Protein AF-D4X451-F1 (afdb_monomer_lite)

Sequence (105 aa):
MHAVELLGVRLLLLFSALPALALLLALALTDGLVARYVRRECGGHESATRHTRAKRLLNRGIVPMVAVVWLIVPAPMSLSMFFLPVAAGGAVLVWIMAKYFKKYL

Secondary structure (DSSP, 8-state):
-HHHHHHHHHHHHHHHHHHHHHHHHHHHHHHHHHHHHHHHHTT----HHHHHHHHHHIIIIIHHHIIIIIHH--S---HHHHHHHHHHHHHHHHHHHHHT--S--

pLDDT: mean 83.63, std 7.65, range [50.44, 94.62]

Foldseek 3Di:
DVLVVLLVVLVVLVVVCVVVLVVLLVVLLVLLLVLQVVCVVVVHDADPVQLVVLVCCLVVPLVVCCVCVSRPDPDPDDSCVVVVVSSVSSSPSSSSNNNRPPDDD

Organism: NCBI:txid742159

Radius of gyration: 16.86 Å; chains: 1; bounding box: 36×22×51 Å

Structure (mmCIF, N/CA/C/O backbone):
data_AF-D4X451-F1
#
_entry.id   AF-D4X451-F1
#
loop_
_atom_site.group_PDB
_atom_site.id
_atom_site.type_symbol
_atom_site.label_atom_id
_atom_site.label_alt_id
_atom_site.label_comp_id
_atom_site.label_asym_id
_atom_site.label_entity_id
_atom_site.label_seq_id
_atom_site.pdbx_PDB_ins_code
_atom_site.Cartn_x
_atom_site.Cartn_y
_atom_site.Cartn_z
_atom_site.occupancy
_atom_site.B_iso_or_equiv
_atom_site.auth_seq_id
_atom_site.auth_comp_id
_atom_site.auth_asym_id
_atom_site.auth_atom_id
_atom_site.pdbx_PDB_model_num
ATOM 1 N N . MET A 1 1 ? 20.161 4.599 -23.684 1.00 60.97 1 MET A N 1
ATOM 2 C CA . MET A 1 1 ? 18.901 5.349 -23.471 1.00 60.97 1 MET A CA 1
ATOM 3 C C . MET A 1 1 ? 17.768 4.489 -22.892 1.00 60.97 1 MET A C 1
ATOM 5 O O . MET A 1 1 ? 16.890 5.042 -22.253 1.00 60.97 1 MET A O 1
ATOM 9 N N . HIS A 1 2 ? 17.844 3.154 -22.944 1.00 76.75 2 HIS A N 1
ATOM 10 C CA . HIS A 1 2 ? 16.759 2.264 -22.492 1.00 76.75 2 HIS A CA 1
ATOM 11 C C . HIS A 1 2 ? 16.486 2.197 -20.977 1.00 76.75 2 HIS A C 1
ATOM 13 O O . HIS A 1 2 ? 15.357 1.943 -20.568 1.00 76.75 2 HIS A O 1
ATOM 19 N N . ALA A 1 3 ? 17.485 2.435 -20.118 1.00 77.50 3 ALA A N 1
ATOM 20 C CA . ALA A 1 3 ? 17.290 2.346 -18.665 1.00 77.50 3 ALA A CA 1
ATOM 21 C C . ALA A 1 3 ? 16.372 3.455 -18.112 1.00 77.50 3 ALA A C 1
ATOM 23 O O . ALA A 1 3 ? 15.567 3.210 -17.216 1.00 77.50 3 ALA A O 1
ATOM 24 N N . VAL A 1 4 ? 16.473 4.666 -18.671 1.00 83.44 4 VAL A N 1
ATOM 25 C CA . VAL A 1 4 ? 15.653 5.820 -18.267 1.00 83.44 4 VAL A CA 1
ATOM 26 C C . VAL A 1 4 ? 14.205 5.637 -18.725 1.00 83.44 4 VAL A C 1
ATOM 28 O O . VAL A 1 4 ? 13.282 5.895 -17.957 1.00 83.44 4 VAL A O 1
ATOM 31 N N . GLU A 1 5 ? 14.004 5.120 -19.939 1.00 84.88 5 GLU A N 1
ATOM 32 C CA . GLU A 1 5 ? 12.678 4.800 -20.480 1.00 84.88 5 GLU A CA 1
ATOM 33 C C . GLU A 1 5 ? 11.971 3.731 -19.634 1.00 84.88 5 GLU A C 1
ATOM 35 O O . GLU A 1 5 ? 10.814 3.904 -19.248 1.00 84.88 5 GLU A O 1
ATOM 40 N N . LEU A 1 6 ? 12.687 2.666 -19.256 1.00 83.50 6 LEU A N 1
ATOM 41 C CA . LEU A 1 6 ? 12.152 1.603 -18.402 1.00 83.50 6 LEU A CA 1
ATOM 42 C C . LEU A 1 6 ? 11.743 2.124 -17.015 1.00 83.50 6 LEU A C 1
ATOM 44 O O . LEU A 1 6 ? 10.679 1.765 -16.504 1.00 83.50 6 LEU A O 1
ATOM 48 N N . LEU A 1 7 ? 12.567 2.986 -16.410 1.00 84.38 7 LEU A N 1
ATOM 49 C CA . LEU A 1 7 ? 12.246 3.641 -15.1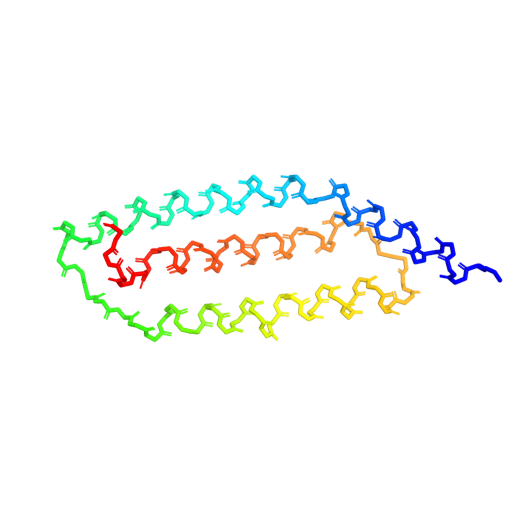39 1.00 84.38 7 LEU A CA 1
ATOM 50 C C . LEU A 1 7 ? 11.002 4.530 -15.255 1.00 84.38 7 LEU A C 1
ATOM 52 O O . LEU A 1 7 ? 10.129 4.464 -14.389 1.00 84.38 7 LEU A O 1
ATOM 56 N N . GLY A 1 8 ? 10.885 5.308 -16.334 1.00 86.38 8 GLY A N 1
ATOM 57 C CA . GLY A 1 8 ? 9.716 6.150 -16.600 1.00 86.38 8 GLY A CA 1
ATOM 58 C C . GLY A 1 8 ? 8.419 5.341 -16.684 1.00 86.38 8 GLY A C 1
ATOM 59 O O . GLY A 1 8 ? 7.436 5.672 -16.020 1.00 86.38 8 GLY A O 1
ATOM 60 N N . VAL A 1 9 ? 8.435 4.223 -17.416 1.00 87.62 9 VAL A N 1
ATOM 61 C CA . VAL A 1 9 ? 7.280 3.316 -17.521 1.00 87.62 9 VAL A CA 1
ATOM 62 C C . VAL A 1 9 ? 6.921 2.709 -16.162 1.00 87.62 9 VAL A C 1
ATOM 64 O O . VAL A 1 9 ? 5.750 2.680 -15.787 1.00 87.62 9 VAL A O 1
ATOM 67 N N . ARG A 1 10 ? 7.909 2.268 -15.374 1.00 86.00 10 ARG A N 1
ATOM 68 C CA . ARG A 1 10 ? 7.665 1.698 -14.036 1.00 86.00 10 ARG A CA 1
ATOM 69 C C . ARG A 1 10 ? 7.081 2.704 -13.051 1.00 86.00 10 ARG A C 1
ATOM 71 O O . ARG A 1 10 ? 6.255 2.311 -12.225 1.00 86.00 10 ARG A O 1
ATOM 78 N N . LEU A 1 11 ? 7.478 3.973 -13.144 1.00 86.56 11 LEU A N 1
ATOM 79 C CA . LEU A 1 11 ? 6.891 5.058 -12.360 1.00 86.56 11 LEU A CA 1
ATOM 80 C C . LEU A 1 11 ? 5.437 5.307 -12.766 1.00 86.56 11 LEU A C 1
ATOM 82 O O . LEU A 1 11 ? 4.574 5.331 -11.894 1.00 86.56 11 LEU A O 1
ATOM 86 N N . LEU A 1 12 ? 5.146 5.414 -14.065 1.00 89.62 12 LEU A N 1
ATOM 87 C CA . LEU A 1 12 ? 3.779 5.581 -14.578 1.00 89.62 12 LEU A CA 1
ATOM 88 C C . LEU A 1 12 ? 2.851 4.441 -14.135 1.00 89.62 12 LEU A C 1
ATOM 90 O O . LEU A 1 12 ? 1.739 4.689 -13.672 1.00 89.62 12 LEU A O 1
ATOM 94 N N . LEU A 1 13 ? 3.329 3.196 -14.203 1.00 88.56 13 LEU A N 1
ATOM 95 C CA . LEU A 1 13 ? 2.595 2.025 -13.720 1.00 88.56 13 LEU A CA 1
ATOM 96 C C . LEU A 1 13 ? 2.316 2.106 -12.214 1.00 88.56 13 LEU A C 1
ATOM 98 O O . LEU A 1 13 ? 1.201 1.824 -11.778 1.00 88.56 13 LEU A O 1
ATOM 102 N N . LEU A 1 14 ? 3.289 2.546 -11.415 1.00 86.88 14 LEU A N 1
ATOM 103 C CA . LEU A 1 14 ? 3.099 2.731 -9.978 1.00 86.88 14 LEU A CA 1
ATOM 104 C C . LEU A 1 14 ? 2.077 3.841 -9.689 1.00 86.88 14 LEU A C 1
ATOM 106 O O . LEU A 1 14 ? 1.185 3.641 -8.867 1.00 86.88 14 LEU A O 1
ATOM 110 N 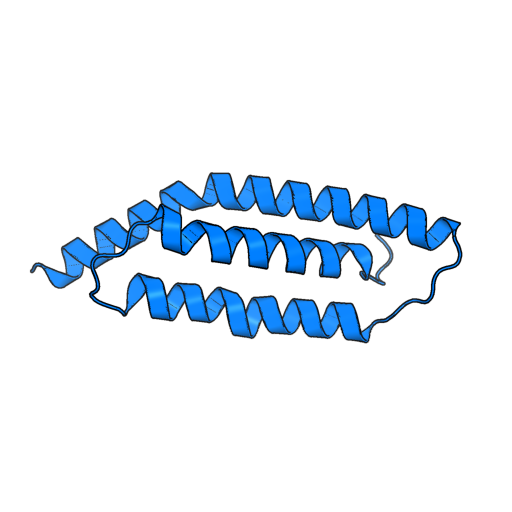N . PHE A 1 15 ? 2.141 4.960 -10.418 1.00 89.06 15 PHE A N 1
ATOM 111 C CA . PHE A 1 15 ? 1.152 6.040 -10.343 1.00 89.06 15 PHE A CA 1
ATOM 112 C C . PHE A 1 15 ? -0.258 5.565 -10.700 1.00 89.06 15 PHE A C 1
ATOM 114 O O . PHE A 1 15 ? -1.210 5.919 -10.008 1.00 89.06 15 PHE A O 1
ATOM 121 N N . SER A 1 16 ? -0.396 4.714 -11.718 1.00 89.12 16 SER A N 1
ATOM 122 C CA . SER A 1 16 ? -1.692 4.141 -12.102 1.00 89.12 16 SER A CA 1
ATOM 123 C C . SER A 1 16 ? -2.311 3.262 -11.006 1.00 89.12 16 SER A C 1
ATOM 125 O O . SER A 1 16 ? -3.532 3.166 -10.904 1.00 89.12 16 SER A O 1
ATOM 127 N N . ALA A 1 17 ? -1.481 2.665 -10.142 1.00 87.69 17 ALA A N 1
ATOM 128 C CA . ALA A 1 17 ? -1.914 1.797 -9.052 1.00 87.69 17 ALA A CA 1
ATOM 129 C C . ALA A 1 17 ? -2.221 2.558 -7.743 1.00 87.69 17 ALA A C 1
ATOM 131 O O . ALA A 1 17 ? -2.893 2.022 -6.858 1.00 87.69 17 ALA A O 1
ATOM 132 N N . LEU A 1 18 ? -1.779 3.816 -7.616 1.00 88.69 18 LEU A N 1
ATOM 133 C CA . LEU A 1 18 ? -2.061 4.672 -6.457 1.00 88.69 18 LEU A CA 1
ATOM 134 C C . LEU A 1 18 ? -3.554 4.829 -6.126 1.00 88.69 18 LEU A C 1
ATOM 136 O O . LEU A 1 18 ? -3.878 4.694 -4.947 1.00 88.69 18 LEU A O 1
ATOM 140 N N . PRO A 1 19 ? -4.477 5.093 -7.076 1.00 91.62 19 PRO A N 1
ATOM 141 C CA . PRO A 1 19 ? -5.894 5.235 -6.739 1.00 91.62 19 PRO A CA 1
ATOM 142 C C . PRO A 1 19 ? -6.483 3.949 -6.146 1.00 91.62 19 PRO A C 1
ATOM 144 O O . PRO A 1 19 ? -7.195 4.002 -5.144 1.00 91.62 19 PRO A O 1
ATOM 147 N N . ALA A 1 20 ? -6.131 2.785 -6.701 1.00 90.19 20 ALA A N 1
ATOM 148 C CA . ALA A 1 20 ? -6.563 1.495 -6.166 1.00 90.19 20 ALA A CA 1
ATOM 149 C C . ALA A 1 20 ? -5.997 1.245 -4.758 1.00 90.19 20 ALA A C 1
ATOM 151 O O . ALA A 1 20 ? -6.713 0.785 -3.867 1.00 90.19 20 ALA A O 1
ATOM 152 N N . LEU A 1 21 ? -4.728 1.602 -4.533 1.00 89.25 21 LEU A N 1
ATOM 153 C CA . LEU A 1 21 ? -4.102 1.514 -3.217 1.00 89.25 21 LEU A CA 1
ATOM 154 C C . LEU A 1 21 ? -4.805 2.432 -2.213 1.00 89.25 21 LEU A C 1
ATOM 156 O O . LEU A 1 21 ? -5.121 2.000 -1.110 1.00 89.25 21 LEU A O 1
ATOM 160 N N . ALA A 1 22 ? -5.085 3.679 -2.593 1.00 90.94 22 ALA A N 1
ATOM 161 C CA . ALA A 1 22 ? -5.747 4.653 -1.735 1.00 90.94 22 ALA A CA 1
ATOM 162 C C . ALA A 1 22 ? -7.133 4.169 -1.286 1.00 90.94 22 ALA A C 1
ATOM 164 O O . ALA A 1 22 ? -7.444 4.244 -0.099 1.00 90.94 22 ALA A O 1
ATOM 165 N N . LEU A 1 23 ? -7.925 3.606 -2.204 1.00 93.75 23 LEU A N 1
ATOM 166 C CA . LEU A 1 23 ? -9.225 3.012 -1.886 1.00 93.75 23 LEU A CA 1
ATOM 167 C C . LEU A 1 23 ? -9.104 1.847 -0.896 1.00 93.75 23 LEU A C 1
ATOM 169 O O . LEU A 1 23 ? -9.829 1.808 0.096 1.00 93.75 23 LEU A O 1
ATOM 173 N N . LEU A 1 24 ? -8.161 0.927 -1.122 1.00 93.50 24 LEU A N 1
ATOM 174 C CA . LEU A 1 24 ? -7.926 -0.203 -0.217 1.00 93.50 24 LEU A CA 1
ATOM 175 C C . LEU A 1 24 ? -7.479 0.249 1.177 1.00 93.50 24 LEU A C 1
ATOM 177 O O . LEU A 1 24 ? -7.952 -0.284 2.180 1.00 93.50 24 LEU A O 1
ATOM 181 N N . LEU A 1 25 ? -6.589 1.239 1.257 1.00 91.81 25 LEU A N 1
ATOM 182 C CA . LEU A 1 25 ? -6.135 1.784 2.534 1.00 91.81 25 LEU A CA 1
ATOM 183 C C . LEU A 1 25 ? -7.253 2.538 3.260 1.00 91.81 25 LEU A C 1
ATOM 185 O O . LEU A 1 25 ? -7.355 2.420 4.479 1.00 91.81 25 LEU A O 1
ATOM 189 N N . ALA A 1 26 ? -8.103 3.271 2.536 1.00 92.31 26 ALA A N 1
ATOM 190 C CA . ALA A 1 26 ? -9.269 3.938 3.108 1.00 92.31 26 ALA A CA 1
ATOM 191 C C . ALA A 1 26 ? -10.266 2.923 3.682 1.00 92.31 26 ALA A C 1
ATOM 193 O O . ALA A 1 26 ? -10.712 3.091 4.813 1.00 92.31 26 ALA A O 1
ATOM 194 N N . LEU A 1 27 ? -10.546 1.839 2.953 1.00 94.62 27 LEU A N 1
ATOM 195 C CA . LEU A 1 27 ? -11.397 0.746 3.426 1.00 94.62 27 LEU A CA 1
ATOM 196 C C . LEU A 1 27 ? -10.817 0.066 4.675 1.00 94.62 27 LEU A C 1
ATOM 198 O O . LEU A 1 27 ? -11.517 -0.153 5.658 1.00 94.62 27 LEU A O 1
ATOM 202 N N . ALA A 1 28 ? -9.520 -0.243 4.663 1.00 92.62 28 ALA A N 1
ATOM 203 C CA . ALA A 1 28 ? -8.852 -0.846 5.813 1.00 92.62 28 ALA A CA 1
ATOM 204 C C . ALA A 1 28 ? -8.834 0.084 7.035 1.00 92.62 28 ALA A C 1
ATOM 206 O O . ALA A 1 28 ? -8.920 -0.373 8.178 1.00 92.62 28 ALA A O 1
ATOM 207 N N . LEU A 1 29 ? -8.723 1.393 6.800 1.00 91.56 29 LEU A N 1
ATOM 208 C CA . LEU A 1 29 ? -8.788 2.411 7.837 1.00 91.56 29 LEU A CA 1
ATOM 209 C C . LEU A 1 29 ? -10.190 2.478 8.450 1.00 91.56 29 LEU A C 1
ATOM 211 O O . LEU A 1 29 ? -10.300 2.426 9.673 1.00 91.56 29 LEU A O 1
ATOM 215 N N . THR A 1 30 ? -11.245 2.574 7.635 1.00 92.31 30 THR A N 1
ATOM 216 C CA . THR A 1 30 ? -12.627 2.651 8.131 1.00 92.31 30 THR A CA 1
ATOM 217 C C . THR A 1 30 ? -13.012 1.391 8.895 1.00 92.31 30 THR A C 1
ATOM 219 O O . THR A 1 30 ? -13.487 1.495 10.025 1.00 92.31 30 THR A O 1
ATOM 222 N N . ASP A 1 31 ? -12.714 0.208 8.358 1.00 92.62 31 ASP A N 1
ATOM 223 C CA . ASP A 1 31 ? -12.971 -1.062 9.043 1.00 92.62 31 ASP A CA 1
ATOM 224 C C . ASP A 1 31 ? -12.164 -1.187 10.348 1.00 92.62 31 ASP A C 1
ATOM 226 O O . ASP A 1 31 ? -12.682 -1.575 11.397 1.00 92.62 31 ASP A O 1
ATOM 230 N N . GLY A 1 32 ? -10.901 -0.757 10.341 1.00 91.00 32 GLY A N 1
ATOM 231 C CA . GLY A 1 32 ? -10.071 -0.748 11.543 1.00 91.00 32 GLY A CA 1
ATOM 232 C C . GLY A 1 32 ? -10.591 0.206 12.627 1.00 91.00 32 GLY A C 1
ATOM 233 O O . GLY A 1 32 ? -10.491 -0.102 13.819 1.00 91.00 32 GLY A O 1
ATOM 234 N N . LEU A 1 33 ? -11.190 1.338 12.240 1.00 88.88 33 LEU A N 1
ATOM 235 C CA . LEU A 1 33 ? -11.865 2.261 13.159 1.00 88.88 33 LEU A CA 1
ATOM 236 C C . LEU A 1 33 ? -13.157 1.661 13.731 1.00 88.88 33 LEU A C 1
ATOM 238 O O . LEU A 1 33 ? -13.407 1.809 14.928 1.00 88.88 33 LEU A O 1
ATOM 242 N N . VAL A 1 34 ? -13.938 0.929 12.933 1.00 90.56 34 VAL A N 1
ATOM 243 C CA . VAL A 1 34 ? -15.115 0.189 13.423 1.00 90.56 34 VAL A CA 1
ATOM 244 C C . VAL A 1 34 ? -14.687 -0.893 14.418 1.00 90.56 34 VAL A C 1
ATOM 246 O O . VAL A 1 34 ? -15.212 -0.965 15.529 1.00 90.56 34 VAL A O 1
ATOM 249 N N . ALA A 1 35 ? -13.652 -1.674 14.096 1.00 88.88 35 ALA A N 1
ATOM 250 C CA . ALA A 1 35 ? -13.104 -2.687 14.999 1.00 88.88 35 ALA A CA 1
ATOM 251 C C . ALA A 1 35 ? -12.558 -2.081 16.307 1.00 88.88 35 ALA A C 1
ATOM 253 O O . ALA A 1 35 ? -12.599 -2.718 17.365 1.00 88.88 35 ALA A O 1
ATOM 254 N N . ARG A 1 36 ? -12.043 -0.845 16.256 1.00 86.94 36 ARG A N 1
ATOM 255 C CA . ARG A 1 36 ? -11.649 -0.074 17.442 1.00 86.94 36 ARG A CA 1
ATOM 256 C C . ARG A 1 36 ? -12.859 0.296 18.294 1.00 86.94 36 ARG A C 1
ATOM 258 O O . ARG A 1 36 ? -12.763 0.166 19.513 1.00 86.94 36 ARG A O 1
ATOM 265 N N . TYR A 1 37 ? -13.944 0.763 17.675 1.00 87.94 37 TYR A N 1
ATOM 266 C CA . TYR A 1 37 ? -15.178 1.127 18.370 1.00 87.94 37 TYR A CA 1
ATOM 267 C C . TYR A 1 37 ? -15.741 -0.076 19.132 1.00 87.94 37 TYR A C 1
ATOM 269 O O . TYR A 1 37 ? -15.840 -0.026 20.353 1.00 87.94 37 TYR A O 1
ATOM 277 N N . VAL A 1 38 ? -15.918 -1.215 18.455 1.00 88.19 38 VAL A N 1
ATOM 278 C CA . VAL A 1 38 ? -16.372 -2.470 19.084 1.00 88.19 38 VAL A CA 1
ATOM 279 C C . VAL A 1 38 ? -15.468 -2.883 20.252 1.00 88.19 38 VAL A C 1
ATOM 281 O O . VAL A 1 38 ? -15.946 -3.232 21.326 1.00 88.19 38 VAL A O 1
ATOM 284 N N . ARG A 1 39 ? -14.139 -2.799 20.093 1.00 85.50 39 ARG A N 1
ATOM 285 C CA . ARG A 1 39 ? -13.191 -3.138 21.170 1.00 85.50 39 ARG A CA 1
ATOM 286 C C . ARG A 1 39 ? -13.354 -2.247 22.406 1.00 85.50 39 ARG A C 1
ATOM 288 O O . ARG A 1 39 ? -13.139 -2.738 23.514 1.00 85.50 39 ARG A O 1
ATOM 295 N N . ARG A 1 40 ? -13.642 -0.954 22.213 1.00 82.62 40 ARG A N 1
ATOM 296 C CA . ARG A 1 40 ? -13.852 0.001 23.311 1.00 82.62 40 ARG A CA 1
ATOM 297 C C . ARG A 1 40 ? -15.097 -0.362 24.108 1.00 82.62 40 ARG A C 1
ATOM 299 O O . ARG A 1 40 ? -14.994 -0.458 25.324 1.00 82.62 40 ARG A O 1
ATOM 306 N N . GLU A 1 41 ? -16.197 -0.655 23.419 1.00 87.06 41 GLU A N 1
ATOM 307 C CA . GLU A 1 41 ? -17.451 -1.080 24.053 1.00 87.06 41 GLU A CA 1
ATOM 308 C C . GLU A 1 41 ? -17.294 -2.416 24.802 1.00 87.06 41 GLU A C 1
ATOM 310 O O . GLU A 1 41 ? -17.811 -2.586 25.901 1.00 87.06 41 GLU A O 1
ATOM 315 N N . CYS A 1 42 ? -16.502 -3.355 24.273 1.00 85.62 42 CYS A N 1
ATOM 316 C CA . CYS A 1 42 ? -16.242 -4.642 24.930 1.00 85.62 42 CYS A CA 1
ATOM 317 C C . CYS A 1 42 ? -15.188 -4.596 26.058 1.00 85.62 42 CYS A C 1
ATOM 319 O O . CYS A 1 42 ? -14.806 -5.652 26.562 1.00 85.62 42 CYS A O 1
ATOM 321 N N . GLY A 1 43 ? -14.641 -3.429 26.423 1.00 79.25 43 GLY A N 1
ATOM 322 C CA . GLY A 1 43 ? -13.623 -3.318 27.480 1.00 79.25 43 GLY A CA 1
ATOM 323 C C . GLY A 1 43 ? -12.286 -4.011 27.162 1.00 79.25 43 GLY A C 1
ATOM 324 O O . GLY A 1 43 ? -11.549 -4.410 28.062 1.00 79.25 43 GLY A O 1
ATOM 325 N N . GLY A 1 44 ? -11.951 -4.197 25.880 1.00 75.81 44 GLY A N 1
ATOM 326 C CA . GLY A 1 44 ? -10.766 -4.956 25.473 1.00 75.81 44 GLY A CA 1
ATOM 327 C C . GLY A 1 44 ? -9.433 -4.277 25.829 1.00 75.81 44 GLY A C 1
ATOM 328 O O . GLY A 1 44 ? -9.284 -3.062 25.710 1.00 75.81 44 GLY A O 1
ATOM 329 N N . HIS A 1 45 ? -8.406 -5.069 26.156 1.00 70.12 45 HIS A N 1
ATOM 330 C CA . HIS A 1 45 ? -7.063 -4.574 26.494 1.00 70.12 45 HIS A CA 1
ATOM 331 C C . HIS A 1 45 ? -6.412 -3.740 25.381 1.00 70.12 45 HIS A C 1
ATOM 333 O O . HIS A 1 45 ? -6.394 -4.126 24.205 1.00 70.12 45 HIS A O 1
ATOM 339 N N . GLU A 1 46 ? -5.808 -2.610 25.755 1.00 72.00 46 GLU A N 1
ATOM 340 C CA . GLU A 1 46 ? -5.105 -1.744 24.812 1.00 72.00 46 GLU A CA 1
ATOM 341 C C . GLU A 1 46 ? -3.618 -2.096 24.698 1.00 72.00 46 GLU A C 1
ATOM 343 O O . GLU A 1 46 ? -2.830 -1.849 25.611 1.00 72.00 46 GLU A O 1
ATOM 348 N N . SER A 1 47 ? -3.188 -2.591 23.537 1.00 70.50 47 SER A N 1
ATOM 349 C CA . SER A 1 47 ? -1.773 -2.877 23.288 1.00 70.50 47 SER A CA 1
ATOM 350 C C . SER A 1 47 ? -1.124 -1.799 22.419 1.00 70.50 47 SER A C 1
ATOM 352 O O . SER A 1 47 ? -1.287 -1.780 21.199 1.00 70.50 47 SER A O 1
ATOM 354 N N . ALA A 1 48 ? -0.334 -0.917 23.040 1.00 72.88 48 ALA A N 1
ATOM 355 C CA . ALA A 1 48 ? 0.447 0.096 22.318 1.00 72.88 48 ALA A CA 1
ATOM 356 C C . ALA A 1 48 ? 1.563 -0.524 21.451 1.00 72.88 48 ALA A C 1
ATOM 358 O O . ALA A 1 48 ? 1.978 0.052 20.445 1.00 72.88 48 ALA A O 1
ATOM 359 N N . THR A 1 49 ? 2.039 -1.722 21.808 1.00 77.75 49 THR A N 1
ATOM 360 C CA . THR A 1 49 ? 3.128 -2.402 21.096 1.00 77.75 49 THR A CA 1
ATOM 361 C C . THR A 1 49 ? 2.706 -2.878 19.708 1.00 77.75 49 THR A C 1
ATOM 363 O O . THR A 1 49 ? 3.516 -2.812 18.783 1.00 77.75 49 THR A O 1
ATOM 366 N N . ARG A 1 50 ? 1.441 -3.291 19.522 1.00 78.75 50 ARG A N 1
ATOM 367 C CA . ARG A 1 50 ? 0.903 -3.710 18.214 1.00 78.75 50 ARG A CA 1
ATOM 368 C C . ARG A 1 50 ? 0.859 -2.556 17.218 1.00 78.75 50 ARG A C 1
ATOM 370 O O . ARG A 1 50 ? 1.345 -2.717 16.104 1.00 78.75 50 ARG A O 1
ATOM 377 N N . HIS A 1 51 ? 0.388 -1.381 17.639 1.00 80.12 51 HIS A N 1
ATOM 378 C CA . HIS A 1 51 ? 0.404 -0.174 16.806 1.00 80.12 51 HIS A CA 1
ATOM 379 C C . HIS A 1 51 ? 1.835 0.215 16.400 1.00 80.12 51 HIS A C 1
ATOM 381 O O . HIS A 1 51 ? 2.122 0.430 15.223 1.00 80.12 51 HIS A O 1
ATOM 387 N N . THR A 1 52 ? 2.766 0.248 17.359 1.00 81.25 52 THR A N 1
ATOM 388 C CA . THR A 1 52 ? 4.162 0.620 17.084 1.00 81.25 52 THR A CA 1
ATOM 389 C C . THR A 1 52 ? 4.859 -0.385 16.165 1.00 81.25 52 THR A C 1
ATOM 391 O O . THR A 1 52 ? 5.620 0.022 15.285 1.00 81.25 52 THR A O 1
ATOM 394 N N . ARG A 1 53 ? 4.590 -1.690 16.320 1.00 83.88 53 ARG A N 1
ATOM 395 C CA . ARG A 1 53 ? 5.103 -2.727 15.411 1.00 83.88 53 ARG A CA 1
ATOM 396 C C . ARG A 1 53 ? 4.500 -2.604 14.015 1.00 83.88 53 ARG A C 1
ATOM 398 O O . ARG A 1 53 ? 5.264 -2.643 13.059 1.00 83.88 53 ARG A O 1
ATOM 405 N N . ALA A 1 54 ? 3.191 -2.390 13.893 1.00 81.19 54 ALA A N 1
ATOM 406 C CA . ALA A 1 54 ? 2.530 -2.225 12.598 1.00 81.19 54 ALA A CA 1
ATOM 407 C C . ALA A 1 54 ? 3.057 -0.996 11.840 1.00 81.19 54 ALA A C 1
ATOM 409 O O . ALA A 1 54 ? 3.478 -1.117 10.692 1.00 81.19 54 ALA A O 1
ATOM 410 N N . LYS A 1 55 ? 3.180 0.153 12.521 1.00 83.75 55 LYS A N 1
ATOM 411 C CA . LYS A 1 55 ? 3.795 1.365 11.957 1.00 83.75 55 LYS A CA 1
ATOM 412 C C . LYS A 1 55 ? 5.241 1.127 11.517 1.00 83.75 55 LYS A C 1
ATOM 414 O O . LYS A 1 55 ? 5.661 1.601 10.463 1.00 83.75 55 LYS A O 1
ATOM 419 N N . ARG A 1 56 ? 6.020 0.389 12.316 1.00 85.31 56 ARG A N 1
ATOM 420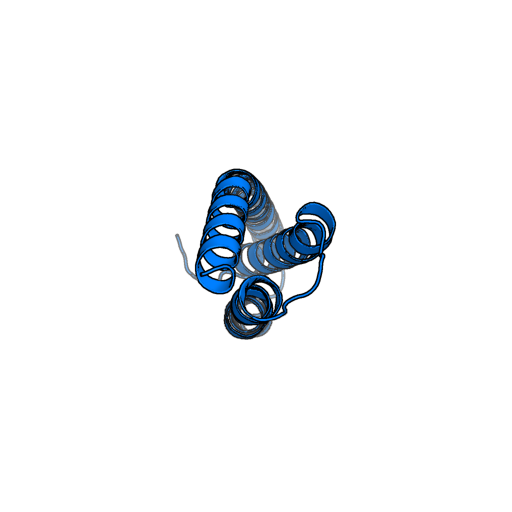 C CA . ARG A 1 56 ? 7.407 0.045 11.976 1.00 85.31 56 ARG A CA 1
ATOM 421 C C . ARG A 1 56 ? 7.474 -0.883 10.764 1.00 85.31 56 ARG A C 1
ATOM 423 O O . ARG A 1 56 ? 8.330 -0.657 9.919 1.00 85.31 56 ARG A O 1
ATOM 430 N N . LEU A 1 57 ? 6.600 -1.886 10.671 1.00 83.75 57 LEU A N 1
ATOM 431 C CA . LEU A 1 57 ? 6.568 -2.827 9.549 1.00 83.75 57 LEU A CA 1
ATOM 432 C C . LEU A 1 57 ? 6.134 -2.139 8.248 1.00 83.75 57 LEU A C 1
ATOM 434 O O . LEU A 1 57 ? 6.685 -2.427 7.192 1.00 83.75 57 LEU A O 1
ATOM 438 N N . LEU A 1 58 ? 5.208 -1.181 8.325 1.00 82.38 58 LEU A N 1
ATOM 439 C CA . LEU A 1 58 ? 4.792 -0.393 7.167 1.00 82.38 58 LEU A CA 1
ATOM 440 C C . LEU A 1 58 ? 5.956 0.470 6.658 1.00 82.38 58 LEU A C 1
ATOM 442 O O . LEU A 1 58 ? 6.346 0.362 5.497 1.00 82.38 58 LEU A O 1
ATOM 446 N N . ASN A 1 59 ? 6.574 1.251 7.551 1.00 81.12 59 ASN A N 1
ATOM 447 C CA . ASN A 1 59 ? 7.637 2.189 7.180 1.00 81.12 59 ASN A CA 1
ATOM 448 C C . ASN A 1 59 ? 8.967 1.511 6.825 1.00 81.12 59 ASN A C 1
ATOM 450 O O . ASN A 1 59 ? 9.681 2.005 5.962 1.00 81.12 59 ASN A O 1
ATOM 454 N N . ARG A 1 60 ? 9.343 0.427 7.515 1.00 81.81 60 ARG A N 1
ATOM 455 C CA . ARG A 1 60 ? 10.635 -0.258 7.319 1.00 81.81 60 ARG A CA 1
ATOM 456 C C . ARG A 1 60 ? 10.540 -1.546 6.506 1.00 81.81 60 ARG A C 1
ATOM 458 O O . ARG A 1 60 ? 11.576 -2.108 6.184 1.00 81.81 60 ARG A O 1
ATOM 465 N N . GLY A 1 61 ? 9.335 -2.026 6.214 1.00 82.62 61 GLY A N 1
ATOM 466 C CA . GLY A 1 61 ? 9.109 -3.233 5.422 1.00 82.62 61 GLY A CA 1
ATOM 467 C C . GLY A 1 61 ? 8.538 -2.886 4.057 1.00 82.62 61 GLY A C 1
ATOM 468 O O . GLY A 1 61 ? 9.256 -2.910 3.065 1.00 82.62 61 GLY A O 1
ATOM 469 N N . ILE A 1 62 ? 7.255 -2.523 4.011 1.00 81.06 62 ILE A N 1
ATOM 470 C CA . ILE A 1 62 ? 6.528 -2.380 2.740 1.00 81.06 62 ILE A CA 1
ATOM 471 C C . ILE A 1 62 ? 7.086 -1.239 1.883 1.00 81.06 62 ILE A C 1
ATOM 473 O O . ILE A 1 62 ? 7.367 -1.451 0.707 1.00 81.06 62 ILE A O 1
ATOM 477 N N . VAL A 1 63 ? 7.302 -0.053 2.460 1.00 79.38 63 VAL A N 1
ATOM 478 C CA . VAL A 1 63 ? 7.813 1.114 1.716 1.00 79.38 63 VAL A CA 1
ATOM 479 C C . VAL A 1 63 ? 9.175 0.843 1.048 1.00 79.38 63 VAL A C 1
ATOM 481 O O . VAL A 1 63 ? 9.272 1.012 -0.170 1.00 79.38 63 VAL A O 1
ATOM 484 N N . PRO A 1 64 ? 10.222 0.385 1.766 1.00 80.88 64 PRO A N 1
ATOM 485 C CA . PRO A 1 64 ? 11.502 0.084 1.132 1.00 80.88 64 PRO A CA 1
ATOM 486 C C . PRO A 1 64 ? 11.433 -1.133 0.205 1.00 80.88 64 PRO A C 1
ATOM 488 O O . PRO A 1 64 ? 12.151 -1.156 -0.788 1.00 80.88 64 PRO A O 1
ATOM 491 N N . MET A 1 65 ? 10.560 -2.114 0.462 1.00 81.31 65 MET A N 1
ATOM 492 C CA . MET A 1 65 ? 10.367 -3.243 -0.453 1.00 81.31 65 MET A CA 1
ATOM 493 C C . MET A 1 65 ? 9.817 -2.779 -1.805 1.00 81.31 65 MET A C 1
ATOM 495 O O . MET A 1 65 ? 10.328 -3.194 -2.838 1.00 81.31 65 MET A O 1
ATOM 499 N N . VAL A 1 66 ? 8.830 -1.877 -1.819 1.00 82.69 66 VAL A N 1
ATOM 500 C CA . VAL A 1 66 ? 8.322 -1.271 -3.061 1.00 82.69 66 VAL A CA 1
ATOM 501 C C . VAL A 1 66 ? 9.418 -0.478 -3.763 1.00 82.69 66 VAL A C 1
ATOM 503 O O . VAL A 1 66 ? 9.634 -0.669 -4.956 1.00 82.69 66 VAL A O 1
ATOM 506 N N . ALA A 1 67 ? 10.156 0.352 -3.024 1.00 79.38 67 ALA A N 1
ATOM 507 C CA . ALA A 1 67 ? 11.218 1.169 -3.600 1.00 79.38 67 ALA A CA 1
ATOM 508 C C . ALA A 1 67 ? 12.355 0.325 -4.202 1.00 79.38 67 ALA A C 1
ATOM 510 O O . ALA A 1 67 ? 12.798 0.595 -5.310 1.00 79.38 67 ALA A O 1
ATOM 511 N N . VAL A 1 68 ? 12.818 -0.714 -3.507 1.00 82.12 68 VAL A N 1
ATOM 512 C CA . VAL A 1 68 ? 13.949 -1.537 -3.957 1.00 82.12 68 VAL A CA 1
ATOM 513 C C . VAL A 1 68 ? 13.503 -2.549 -5.009 1.00 82.12 68 VAL A C 1
ATOM 515 O O . VAL A 1 68 ? 14.095 -2.626 -6.081 1.00 82.12 68 VAL A O 1
ATOM 518 N N . VAL A 1 69 ? 12.445 -3.316 -4.751 1.00 83.12 69 VAL A N 1
ATOM 519 C CA . VAL A 1 69 ? 12.076 -4.441 -5.621 1.00 83.12 69 VAL A CA 1
ATOM 520 C C . VAL A 1 69 ? 11.467 -3.956 -6.936 1.00 83.12 69 VAL A C 1
ATOM 522 O O . VAL A 1 69 ? 11.834 -4.465 -7.989 1.00 83.12 69 VAL A O 1
ATOM 525 N N . TRP A 1 70 ? 10.593 -2.944 -6.915 1.00 83.94 70 TRP A N 1
ATOM 526 C CA . TRP A 1 70 ? 9.938 -2.478 -8.142 1.00 83.94 70 TRP A CA 1
ATOM 527 C C . TRP A 1 70 ? 10.829 -1.571 -8.994 1.00 83.94 70 TRP A C 1
ATOM 529 O O . TRP A 1 70 ? 10.831 -1.690 -10.219 1.00 83.94 70 TRP A O 1
ATOM 539 N N . LEU A 1 71 ? 11.599 -0.660 -8.385 1.00 80.00 71 LEU A N 1
ATOM 540 C CA . LEU A 1 71 ? 12.403 0.299 -9.157 1.00 80.00 71 LEU A CA 1
ATOM 541 C C . LEU A 1 71 ? 13.776 -0.258 -9.548 1.00 80.00 71 LEU A C 1
ATOM 543 O O . LEU A 1 71 ? 14.236 0.043 -10.645 1.00 80.00 71 LEU A O 1
ATOM 547 N N . ILE A 1 72 ? 14.421 -1.064 -8.696 1.00 80.75 72 ILE A N 1
ATOM 548 C CA . ILE A 1 72 ? 15.827 -1.460 -8.897 1.00 80.75 72 ILE A CA 1
ATOM 549 C C . ILE A 1 72 ? 15.946 -2.790 -9.646 1.00 80.75 72 ILE A C 1
ATOM 551 O O . ILE A 1 72 ? 16.838 -2.933 -10.476 1.00 80.75 72 ILE A O 1
ATOM 555 N N . VAL A 1 73 ? 15.067 -3.767 -9.396 1.00 81.06 73 VAL A N 1
ATOM 556 C CA . VAL A 1 73 ? 15.225 -5.120 -9.961 1.00 81.06 73 VAL A CA 1
ATOM 557 C C . VAL A 1 73 ? 14.848 -5.133 -11.448 1.00 81.06 73 VAL A C 1
ATOM 559 O O . VAL A 1 73 ? 13.673 -4.947 -11.773 1.00 81.06 73 VAL A O 1
ATOM 562 N N . PRO A 1 74 ? 15.774 -5.408 -12.383 1.00 75.31 74 PRO A N 1
ATOM 563 C CA . PRO A 1 74 ? 15.505 -5.380 -13.820 1.00 75.31 74 PRO A CA 1
ATOM 564 C C . PRO A 1 74 ? 14.879 -6.702 -14.304 1.00 75.31 74 PRO A C 1
ATOM 566 O O . PRO A 1 74 ? 15.338 -7.303 -15.267 1.00 75.31 74 PRO A O 1
ATOM 569 N N . ALA A 1 75 ? 13.845 -7.188 -13.614 1.00 77.75 75 ALA A N 1
ATOM 570 C CA . ALA A 1 75 ? 13.123 -8.399 -13.993 1.00 77.75 75 ALA A CA 1
ATOM 571 C C . ALA A 1 75 ? 11.792 -8.065 -14.694 1.00 77.75 75 ALA A C 1
ATOM 573 O O . ALA A 1 75 ? 11.143 -7.073 -14.331 1.00 77.75 75 ALA A O 1
ATOM 574 N N . PRO A 1 76 ? 11.349 -8.889 -15.662 1.00 73.00 76 PRO A N 1
ATOM 575 C CA . PRO A 1 76 ? 9.999 -8.817 -16.207 1.00 73.00 76 PRO A CA 1
ATOM 576 C C . PRO A 1 76 ? 9.008 -9.323 -15.149 1.00 73.00 76 PRO A C 1
ATOM 578 O O . PRO A 1 76 ? 8.756 -10.517 -15.025 1.00 73.00 76 PRO A O 1
ATOM 581 N N . MET A 1 77 ? 8.481 -8.406 -14.339 1.00 78.44 77 MET A N 1
ATOM 582 C CA . MET A 1 77 ? 7.469 -8.687 -13.318 1.00 78.44 77 MET A CA 1
ATOM 583 C C . MET A 1 77 ? 6.135 -8.077 -13.744 1.00 78.44 77 MET A C 1
ATOM 585 O O . MET A 1 77 ? 6.086 -6.930 -14.190 1.00 78.44 77 MET A O 1
ATOM 589 N N . SER A 1 78 ? 5.040 -8.822 -13.590 1.00 84.06 7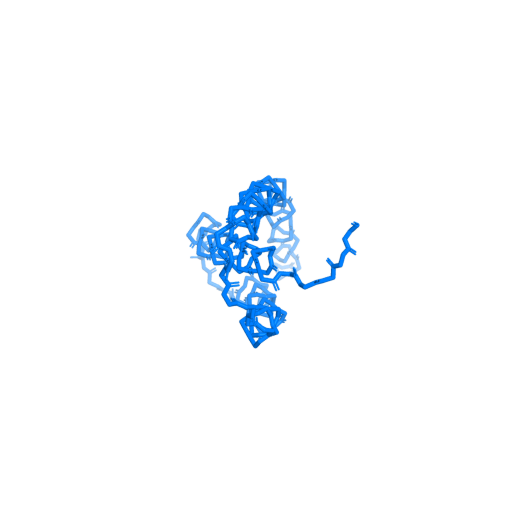8 SER A N 1
ATOM 590 C CA . SER A 1 78 ? 3.706 -8.264 -13.802 1.00 84.06 78 SER A CA 1
ATOM 591 C C . SER A 1 78 ? 3.340 -7.321 -12.653 1.00 84.06 78 SER A C 1
ATOM 593 O O . SER A 1 78 ? 3.551 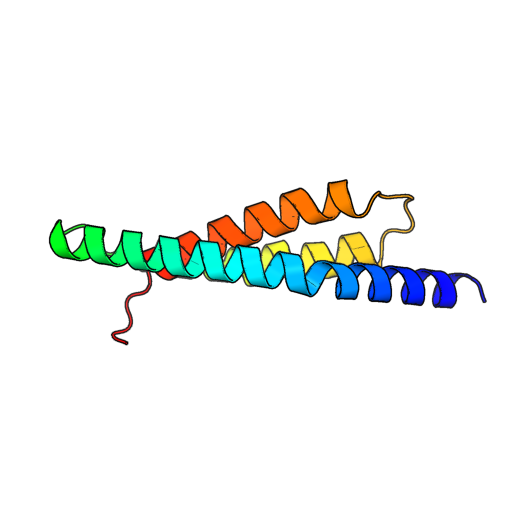-7.627 -11.476 1.00 84.06 78 SER A O 1
ATOM 595 N N . LEU A 1 79 ? 2.763 -6.163 -12.995 1.00 79.94 79 LEU A N 1
ATOM 596 C CA . LEU A 1 79 ? 2.335 -5.169 -12.006 1.00 79.94 79 LEU A CA 1
ATOM 597 C C . LEU A 1 79 ? 1.344 -5.771 -11.003 1.00 79.94 79 LEU A C 1
ATOM 599 O O . LEU A 1 79 ? 1.454 -5.522 -9.809 1.00 79.94 79 LEU A O 1
ATOM 603 N N . SER A 1 80 ? 0.412 -6.602 -11.472 1.00 83.94 80 SER A N 1
ATOM 604 C CA . SER A 1 80 ? -0.610 -7.235 -10.635 1.00 83.94 80 SER A CA 1
ATOM 605 C C . SER A 1 80 ? -0.015 -8.153 -9.566 1.00 83.94 80 SER A C 1
ATOM 607 O O . SER A 1 80 ? -0.415 -8.070 -8.406 1.00 83.94 80 SER A O 1
ATOM 609 N N . MET A 1 81 ? 0.967 -8.985 -9.926 1.00 85.38 81 MET A N 1
ATOM 610 C CA . MET A 1 81 ? 1.592 -9.936 -9.003 1.00 85.38 81 MET A CA 1
ATOM 611 C C . MET A 1 81 ? 2.394 -9.235 -7.907 1.00 85.38 81 MET A C 1
ATOM 613 O O . MET A 1 81 ? 2.409 -9.702 -6.772 1.00 85.38 81 MET A O 1
ATOM 617 N N . PHE A 1 82 ? 3.031 -8.106 -8.227 1.00 85.25 82 PHE A N 1
ATOM 618 C CA . PHE A 1 82 ? 3.757 -7.307 -7.244 1.00 85.25 82 PHE A CA 1
ATOM 619 C C . PHE A 1 82 ? 2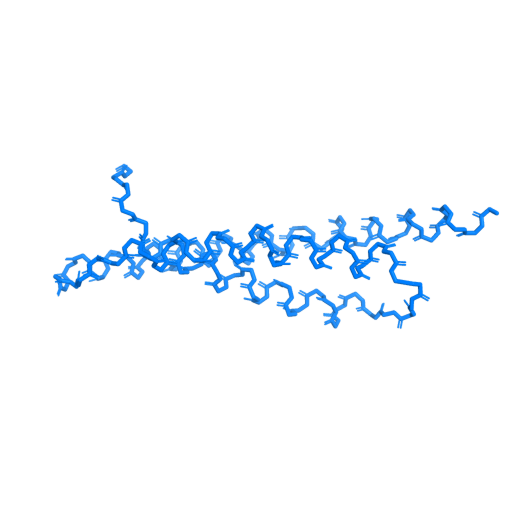.825 -6.442 -6.385 1.00 85.25 82 PHE A C 1
ATOM 621 O O . PHE A 1 82 ? 3.006 -6.325 -5.172 1.00 85.25 82 PHE A O 1
ATOM 628 N N . PHE A 1 83 ? 1.806 -5.843 -7.001 1.00 86.31 83 PHE A N 1
ATOM 629 C CA . PHE A 1 83 ? 0.904 -4.912 -6.335 1.00 86.31 83 PHE A CA 1
ATOM 630 C C . PHE A 1 83 ? -0.015 -5.600 -5.319 1.00 86.31 83 PHE A C 1
ATOM 632 O O . PHE A 1 83 ? -0.227 -5.061 -4.237 1.00 86.31 83 PHE A O 1
ATOM 639 N N . LEU A 1 84 ? -0.512 -6.803 -5.620 1.00 87.00 84 LEU A N 1
ATOM 640 C CA . LEU A 1 84 ? -1.387 -7.577 -4.731 1.00 87.00 84 LEU A CA 1
ATOM 641 C C . LEU A 1 84 ? -0.829 -7.776 -3.308 1.00 87.00 84 LEU A C 1
ATOM 643 O O . LEU A 1 84 ? -1.496 -7.363 -2.357 1.00 87.00 84 LEU A O 1
ATOM 647 N N . PRO A 1 85 ? 0.367 -8.365 -3.108 1.00 87.94 85 PRO A N 1
ATOM 648 C CA . PRO A 1 85 ? 0.906 -8.599 -1.769 1.00 87.94 85 PRO A CA 1
ATOM 649 C C . PRO A 1 85 ? 1.241 -7.294 -1.039 1.00 87.94 85 PRO A C 1
ATOM 651 O O . PRO A 1 85 ? 1.063 -7.204 0.176 1.00 87.94 85 PRO A O 1
ATOM 654 N N . VAL A 1 86 ? 1.679 -6.265 -1.770 1.00 87.81 86 VAL A N 1
ATOM 655 C CA . VAL A 1 86 ? 1.962 -4.932 -1.220 1.00 87.81 86 VAL A CA 1
ATOM 656 C C . VAL A 1 86 ? 0.682 -4.274 -0.713 1.00 87.81 86 VAL A C 1
ATOM 658 O O . VAL A 1 86 ? 0.645 -3.795 0.421 1.00 87.81 86 VAL A O 1
ATOM 661 N N . ALA A 1 87 ? -0.371 -4.271 -1.529 1.00 89.50 87 ALA A N 1
ATOM 662 C CA . ALA A 1 87 ? -1.648 -3.663 -1.195 1.00 89.50 87 ALA A CA 1
ATOM 663 C C . ALA A 1 87 ? -2.349 -4.423 -0.061 1.00 89.50 87 ALA A C 1
ATOM 665 O O . ALA A 1 87 ? -2.795 -3.800 0.901 1.00 89.50 87 ALA A O 1
ATOM 666 N N . ALA A 1 88 ? -2.372 -5.758 -0.116 1.00 90.25 88 ALA A N 1
ATOM 667 C CA . ALA A 1 88 ? -2.942 -6.595 0.937 1.00 90.25 88 ALA A CA 1
ATOM 668 C C . ALA A 1 88 ? -2.188 -6.431 2.267 1.00 90.25 88 ALA A C 1
ATOM 670 O O . ALA A 1 88 ? -2.802 -6.182 3.305 1.00 90.25 88 ALA A O 1
ATOM 671 N N . GLY A 1 89 ? -0.853 -6.501 2.244 1.00 89.62 89 GLY A N 1
ATOM 672 C CA . GLY A 1 89 ? -0.028 -6.289 3.433 1.00 89.62 89 GLY A CA 1
ATOM 673 C C . GLY A 1 89 ? -0.191 -4.880 4.006 1.00 89.62 89 GLY A C 1
ATOM 674 O O . GLY A 1 89 ? -0.344 -4.716 5.216 1.00 89.62 89 GLY A O 1
ATOM 675 N N . GLY A 1 90 ? -0.215 -3.860 3.144 1.00 89.12 90 GLY A N 1
ATOM 676 C CA . GLY A 1 90 ? -0.430 -2.467 3.530 1.00 89.12 90 GLY A CA 1
ATOM 677 C C . GLY A 1 90 ? -1.789 -2.253 4.190 1.00 89.12 90 GLY A C 1
ATOM 678 O O . GLY A 1 90 ? -1.852 -1.668 5.270 1.00 89.12 90 GLY A O 1
ATOM 679 N N . ALA A 1 91 ? -2.853 -2.796 3.595 1.00 90.94 91 ALA A N 1
ATOM 680 C CA . ALA A 1 91 ? -4.206 -2.751 4.138 1.00 90.94 91 ALA A CA 1
ATOM 681 C C . ALA A 1 91 ? -4.276 -3.395 5.530 1.00 90.94 91 ALA A C 1
ATOM 683 O O . ALA A 1 91 ? -4.743 -2.764 6.476 1.00 90.94 91 ALA A O 1
ATOM 684 N N . VAL A 1 92 ? -3.724 -4.601 5.705 1.00 89.94 92 VAL A N 1
ATOM 685 C CA . VAL A 1 92 ? -3.697 -5.281 7.013 1.00 89.94 92 VAL A CA 1
ATOM 686 C C . VAL A 1 92 ? -2.956 -4.450 8.062 1.00 89.94 92 VAL A C 1
ATOM 688 O O . VAL A 1 92 ? -3.423 -4.314 9.194 1.00 89.94 92 VAL A O 1
ATOM 691 N N . LEU A 1 93 ? -1.813 -3.855 7.715 1.00 89.44 93 LEU A N 1
ATOM 692 C CA . LEU A 1 93 ? -1.063 -3.021 8.656 1.00 89.44 93 LEU A CA 1
ATOM 693 C C . LEU A 1 93 ? -1.816 -1.748 9.031 1.00 89.44 93 LEU A C 1
ATOM 695 O O . LEU A 1 93 ? -1.836 -1.396 10.211 1.00 89.44 93 LEU A O 1
ATOM 699 N N . VAL A 1 94 ? -2.450 -1.083 8.063 1.00 89.31 94 VAL A N 1
ATOM 700 C CA . VAL A 1 94 ? -3.279 0.103 8.317 1.00 89.31 94 VAL A CA 1
ATOM 701 C C . VAL A 1 94 ? -4.476 -0.252 9.194 1.00 89.31 94 VAL A C 1
ATOM 703 O O . VAL A 1 94 ? -4.733 0.458 10.166 1.00 89.31 94 VAL A O 1
ATOM 706 N N . TRP A 1 95 ? -5.127 -1.389 8.951 1.00 91.31 95 TRP A N 1
ATOM 707 C CA . TRP A 1 95 ? -6.202 -1.896 9.802 1.00 91.31 95 TRP A CA 1
ATOM 708 C C . TRP A 1 95 ? -5.738 -2.124 11.247 1.00 91.31 95 TRP A C 1
ATOM 710 O O . TRP A 1 95 ? -6.371 -1.653 12.193 1.00 91.31 95 TRP A O 1
ATOM 720 N N . ILE A 1 96 ? -4.580 -2.771 11.445 1.00 87.44 96 ILE A N 1
ATOM 721 C CA . ILE A 1 96 ? -3.989 -2.966 12.782 1.00 87.44 96 ILE A CA 1
ATOM 722 C C . ILE A 1 96 ? -3.665 -1.612 13.428 1.00 87.44 96 ILE A C 1
ATOM 724 O O . ILE A 1 96 ? -3.922 -1.419 14.620 1.00 87.44 96 ILE A O 1
ATOM 728 N N . MET A 1 97 ? -3.104 -0.668 12.671 1.00 86.69 97 MET A N 1
ATOM 729 C CA . MET A 1 97 ? -2.791 0.669 13.176 1.00 86.69 97 MET A CA 1
ATOM 730 C C . MET A 1 97 ? -4.054 1.401 13.634 1.00 86.69 97 MET A C 1
ATOM 732 O O . MET A 1 97 ? -4.062 1.929 14.744 1.00 86.69 97 MET A O 1
ATOM 736 N N . ALA A 1 98 ? -5.119 1.377 12.834 1.00 86.31 98 ALA A N 1
ATOM 737 C CA . ALA A 1 98 ? -6.401 1.997 13.147 1.00 86.31 98 ALA A CA 1
ATOM 738 C C . ALA A 1 98 ? -7.067 1.352 14.374 1.00 86.31 98 ALA A C 1
ATOM 740 O O . ALA A 1 98 ? -7.469 2.052 15.307 1.00 86.31 98 ALA A O 1
ATOM 741 N N . LYS A 1 99 ? -7.078 0.015 14.438 1.00 84.94 99 LYS A N 1
ATOM 742 C CA . LYS A 1 99 ? -7.666 -0.763 15.538 1.00 84.94 99 LYS A CA 1
ATOM 743 C C . LYS A 1 99 ? -7.018 -0.483 16.897 1.00 84.94 99 LYS A C 1
ATOM 745 O O . LYS A 1 99 ? -7.708 -0.412 17.917 1.00 84.94 99 LYS A O 1
ATOM 750 N N . TYR A 1 100 ? -5.690 -0.343 16.928 1.00 81.25 100 TYR A N 1
ATOM 751 C CA . TYR A 1 100 ? -4.906 -0.135 18.155 1.00 81.25 100 TYR A CA 1
ATOM 752 C C . TYR A 1 100 ? -4.484 1.323 18.381 1.00 81.25 100 TYR A C 1
ATOM 754 O O . TYR A 1 100 ? -3.645 1.596 19.245 1.00 81.25 100 TYR A O 1
ATOM 762 N N . PHE A 1 101 ? -5.052 2.270 17.632 1.00 76.94 101 PHE A N 1
ATOM 763 C CA . PHE A 1 101 ? -4.751 3.683 17.805 1.00 76.94 101 PHE A CA 1
ATOM 764 C C . PHE A 1 101 ? -5.260 4.182 19.166 1.00 76.94 101 PHE A C 1
ATOM 766 O O . PHE A 1 101 ? -6.460 4.158 19.452 1.00 76.94 101 PHE A O 1
ATOM 773 N N . LYS A 1 102 ? -4.337 4.627 20.026 1.00 66.88 102 LYS A N 1
ATOM 774 C CA . LYS A 1 102 ? -4.663 5.090 21.386 1.00 66.88 102 LYS A CA 1
ATOM 775 C C . LYS A 1 102 ? -5.130 6.542 21.452 1.00 66.88 102 LYS A C 1
ATOM 777 O O . LYS A 1 102 ? -5.915 6.868 22.334 1.00 66.88 102 LYS A O 1
ATOM 782 N N . LYS A 1 103 ? -4.667 7.413 20.548 1.00 64.81 103 LYS A N 1
ATOM 783 C CA . LYS A 1 103 ? -4.959 8.852 20.631 1.00 64.81 103 LYS A CA 1
ATOM 784 C C . LYS A 1 103 ? -6.462 9.100 20.468 1.00 64.81 103 LYS A C 1
ATOM 786 O O . LYS A 1 103 ? -7.101 8.506 19.594 1.00 64.81 103 LYS A O 1
ATOM 791 N N . TYR A 1 104 ? -7.014 9.944 21.331 1.00 55.56 104 TYR A N 1
ATOM 792 C CA . TYR A 1 104 ? -8.362 10.479 21.174 1.00 55.56 104 TYR A CA 1
ATOM 793 C C . TYR A 1 104 ? -8.366 11.336 19.900 1.00 55.56 104 TYR A C 1
ATOM 795 O O . TYR A 1 104 ? -7.440 12.126 19.700 1.00 55.56 104 TYR A O 1
ATOM 803 N N . LEU A 1 105 ? -9.308 11.046 19.004 1.00 50.44 105 LEU A N 1
ATOM 804 C CA . LEU A 1 105 ? -9.690 11.941 17.916 1.00 50.44 105 LEU A CA 1
ATOM 805 C C . LEU A 1 105 ? -10.743 12.886 18.484 1.00 50.44 105 LEU A C 1
ATOM 807 O O . LEU A 1 105 ? -11.567 12.365 19.275 1.00 50.44 105 LEU A O 1
#

InterPro domains:
  IPR022266 IncC plasmid conjugative DNA transfer protein DtrJ-like [PF14348] (7-102)